Protein AF-A0A8J2RS42-F1 (afdb_monomer)

Mean predicted aligned error: 9.48 Å

Foldseek 3Di:
DVVVVLLVVLLVLVSLVVVVVVLCVVLVVVLCCLVPPLVPVVVDPDPVVLVVLVVVVVVLVVSLVVSLVSLVVSLVSLVVVLVVLVVVCVVPVPPPVSVVVSVSSVVSNVVSVVVNVVSVVSSVVSVVSSCVSCVVVPDDPPPDD

pLDDT: mean 79.49, std 18.13, range [34.62, 97.25]

Secondary structure (DSSP, 8-state):
-HHHHHHHHHH-HHHHHHHHHHHHHHHHHHHHHHHHHHHHHTTS--HHHHHHHHHHHHHHHHHHHHHHHHHHHHHHHHHHHHHHHHHHHHH-TT-HHHHHHHHHHHHHHHHHHHHHHHHHHHHHHHHHHHHHHHTTT--PPPS--

InterPro domains:
  IPR019171 Intermembrane space protein MIX23 [PF09774] (10-136)
  IPR019171 Intermembrane space protein MIX23 [PTHR31905] (1-141)

Organism: NCBI:txid27404

Solvent-accessible surface area (backbone atoms only — not comparable to full-atom values): 8172 Å² total; per-residue (Å²): 118,72,72,64,57,64,58,53,41,55,78,35,56,67,63,42,52,53,50,50,52,59,61,46,50,56,54,52,52,50,52,49,44,53,74,69,47,39,81,71,58,65,76,56,96,46,81,67,56,56,53,53,51,52,53,51,49,53,51,50,53,52,52,52,51,53,50,51,50,52,42,50,53,34,38,52,53,37,51,53,49,42,51,52,47,50,58,50,34,76,76,43,76,81,41,63,67,60,54,53,49,41,53,49,42,53,49,52,37,53,50,40,57,50,51,48,54,50,51,52,54,51,49,53,55,51,51,49,55,49,48,67,70,41,50,89,71,59,68,70,77,73,95,75,132

Nearest PDB structures (foldseek):
  8vp9-assembly1_A  TM=5.643E-01  e=3.815E+00  Acetivibrio thermocellus ATCC 27405
  7pru-assembly1_B  TM=5.320E-01  e=8.197E+00  Thermochaetoides thermophila DSM 1495

Sequence (145 aa):
MAEAEDKSICYDILQFQETLKRMRMLDDKIIYTFNTSMPALMYTPSKSSSTNQLLANIYMLSNYSSREQKIKQCIDVLASEVRSLKLEKDSRPDNIQLLKHLRREQTSLRLLQTELGVEEVIKERTMKVFHEHCRNYYKLPDASS

Radius of gyration: 21.41 Å; Cα contacts (8 Å, |Δi|>4): 60; chains: 1; bounding box: 64×31×61 Å

Structure (mmCIF, N/CA/C/O backbone):
data_AF-A0A8J2RS42-F1
#
_entry.id   AF-A0A8J2RS42-F1
#
loop_
_atom_site.group_PDB
_atom_site.id
_atom_site.type_symbol
_atom_site.label_atom_id
_atom_site.label_alt_id
_atom_site.label_comp_id
_atom_site.label_asym_id
_atom_site.label_entity_id
_atom_site.label_seq_id
_atom_site.pdbx_PDB_ins_code
_atom_site.Cartn_x
_atom_site.Cartn_y
_atom_site.Cartn_z
_atom_site.occupancy
_atom_site.B_iso_or_equiv
_atom_site.auth_seq_id
_atom_site.auth_comp_id
_atom_site.auth_asym_id
_atom_site.auth_atom_id
_atom_site.pdbx_PDB_model_num
ATOM 1 N N . MET A 1 1 ? -2.482 23.266 3.585 1.00 40.16 1 MET A N 1
ATOM 2 C CA . MET A 1 1 ? -3.737 22.711 3.020 1.00 40.16 1 MET A CA 1
ATOM 3 C C . MET A 1 1 ? -3.520 21.351 2.351 1.00 40.16 1 MET A C 1
ATOM 5 O O . MET A 1 1 ? -4.363 20.495 2.550 1.00 40.16 1 MET A O 1
ATOM 9 N N . ALA A 1 2 ? -2.385 21.098 1.681 1.00 46.22 2 ALA A N 1
ATOM 10 C CA . ALA A 1 2 ? -2.088 19.801 1.046 1.00 46.22 2 ALA A CA 1
ATOM 11 C C . ALA A 1 2 ? -1.953 18.590 2.007 1.00 46.22 2 ALA A C 1
ATOM 13 O O . ALA A 1 2 ? -2.300 17.476 1.636 1.00 46.22 2 ALA A O 1
ATOM 14 N N . GLU A 1 3 ? -1.499 18.777 3.254 1.00 41.31 3 GLU A N 1
ATOM 15 C CA . GLU A 1 3 ? -1.313 17.658 4.206 1.00 41.31 3 GLU A CA 1
ATOM 16 C C . GLU A 1 3 ? -2.623 17.056 4.749 1.00 41.31 3 GLU A C 1
ATOM 18 O O . GLU A 1 3 ? -2.641 15.901 5.171 1.00 41.31 3 GLU A O 1
ATOM 23 N N . ALA A 1 4 ? -3.726 17.815 4.748 1.00 49.25 4 ALA A N 1
ATOM 24 C CA . ALA A 1 4 ? -5.023 17.321 5.223 1.00 49.25 4 ALA A CA 1
ATOM 25 C C . ALA A 1 4 ? -5.739 16.468 4.160 1.00 49.25 4 ALA A C 1
ATOM 27 O O . ALA A 1 4 ? -6.376 15.472 4.501 1.00 49.25 4 ALA A O 1
ATOM 28 N N . GLU A 1 5 ? -5.578 16.809 2.876 1.00 50.78 5 GLU A N 1
ATOM 29 C CA . GLU A 1 5 ? -6.041 15.984 1.751 1.00 50.78 5 GLU A CA 1
ATOM 30 C C . GLU A 1 5 ? -5.291 14.644 1.677 1.00 50.78 5 GLU A C 1
ATOM 32 O O . GLU A 1 5 ? -5.905 13.609 1.423 1.00 50.78 5 GLU A O 1
ATOM 37 N N . ASP A 1 6 ? -3.988 14.636 1.978 1.00 56.78 6 ASP A N 1
ATOM 38 C CA . ASP A 1 6 ? -3.141 13.437 1.882 1.00 56.78 6 ASP A CA 1
ATOM 39 C C . ASP A 1 6 ? -3.467 12.367 2.938 1.00 56.78 6 ASP A C 1
ATOM 41 O O . ASP A 1 6 ? -3.288 11.181 2.690 1.00 56.78 6 ASP A O 1
ATOM 45 N N . LYS A 1 7 ? -4.004 12.743 4.108 1.00 61.62 7 LYS A N 1
ATOM 46 C CA . LYS A 1 7 ? -4.526 11.758 5.077 1.00 61.62 7 LYS A CA 1
ATOM 47 C C . LYS A 1 7 ? -5.910 11.239 4.702 1.00 61.62 7 LYS A C 1
ATOM 49 O O . LYS A 1 7 ? -6.222 10.091 5.006 1.00 61.62 7 LYS A O 1
ATOM 54 N N . SER A 1 8 ? -6.732 12.069 4.056 1.00 75.44 8 SER A N 1
ATOM 55 C CA . SER A 1 8 ? -8.103 11.715 3.667 1.00 75.44 8 SER A CA 1
ATOM 56 C C . SER A 1 8 ? -8.129 10.510 2.723 1.00 75.44 8 SER A C 1
ATOM 58 O O . SER A 1 8 ? -8.966 9.623 2.882 1.00 75.44 8 SER A O 1
ATOM 60 N N . ILE A 1 9 ? -7.167 10.424 1.796 1.00 86.44 9 ILE A N 1
ATOM 61 C CA . ILE A 1 9 ? -7.103 9.323 0.825 1.00 86.44 9 ILE A CA 1
ATOM 62 C C . ILE A 1 9 ? -6.835 7.959 1.478 1.00 86.44 9 ILE A C 1
ATOM 64 O O . ILE A 1 9 ? -7.291 6.943 0.968 1.00 86.44 9 ILE A O 1
ATOM 68 N N . CYS A 1 10 ? -6.157 7.908 2.630 1.00 90.19 10 CYS A N 1
ATOM 69 C CA . CYS A 1 10 ? -5.885 6.644 3.320 1.00 90.19 10 CYS A CA 1
ATOM 70 C C . CYS A 1 10 ? -7.158 5.989 3.886 1.00 90.19 10 CYS A C 1
ATOM 72 O O . CYS A 1 10 ? -7.196 4.770 4.051 1.00 90.19 10 CYS A O 1
ATOM 74 N N . TYR A 1 11 ? -8.200 6.781 4.164 1.00 89.25 11 TYR A N 1
ATOM 75 C CA . TYR A 1 11 ? -9.501 6.290 4.637 1.00 89.25 11 TYR A CA 1
ATOM 76 C C . TYR A 1 11 ? -10.452 5.916 3.487 1.00 89.25 11 TYR A C 1
ATOM 78 O O . TYR A 1 11 ? -11.424 5.179 3.697 1.00 89.25 11 TYR A O 1
ATOM 86 N N . ASP A 1 12 ? -10.161 6.384 2.269 1.00 91.62 12 ASP A N 1
ATOM 87 C CA . ASP A 1 12 ? -10.828 5.972 1.036 1.00 91.62 12 ASP A CA 1
ATOM 88 C C . ASP A 1 12 ? -9.952 4.980 0.258 1.00 91.62 12 ASP A C 1
ATOM 90 O O . ASP A 1 12 ? -9.248 5.308 -0.700 1.00 91.62 12 ASP A O 1
ATOM 94 N N . ILE A 1 13 ? -10.013 3.717 0.686 1.00 89.31 13 ILE A N 1
ATOM 95 C CA . ILE A 1 13 ? -9.229 2.639 0.078 1.00 89.31 13 ILE A CA 1
ATOM 96 C C . ILE A 1 13 ? -9.516 2.468 -1.421 1.00 89.31 13 ILE A C 1
ATOM 98 O O . ILE A 1 13 ? -8.611 2.113 -2.174 1.00 89.31 13 ILE A O 1
ATOM 102 N N . LEU A 1 14 ? -10.744 2.747 -1.871 1.00 90.19 14 LEU A N 1
ATOM 103 C CA . LEU A 1 14 ? -11.120 2.610 -3.279 1.00 90.19 14 LEU A CA 1
ATOM 104 C C . LEU A 1 14 ? -10.424 3.682 -4.117 1.00 90.19 14 LEU A C 1
ATOM 106 O O . LEU A 1 14 ? -9.789 3.362 -5.125 1.00 90.19 14 LEU A O 1
ATOM 110 N N . GLN A 1 15 ? -10.475 4.936 -3.663 1.00 91.19 15 GLN A N 1
ATOM 111 C CA . GLN A 1 15 ? -9.773 6.039 -4.313 1.00 91.19 15 GLN A CA 1
ATOM 112 C C . GLN A 1 15 ? -8.252 5.824 -4.302 1.00 91.19 15 GLN A C 1
ATOM 114 O O . GLN A 1 15 ? -7.572 6.087 -5.303 1.00 91.19 15 GLN A O 1
ATOM 119 N N . PHE A 1 16 ? -7.706 5.313 -3.196 1.00 91.56 16 PHE A N 1
ATOM 120 C CA . PHE A 1 16 ? -6.286 4.994 -3.085 1.00 91.56 16 PHE A CA 1
ATOM 121 C C . PHE A 1 16 ? -5.861 3.921 -4.102 1.00 91.56 16 PHE A C 1
ATOM 123 O O . PHE A 1 16 ? -4.905 4.125 -4.855 1.00 91.56 16 PHE A O 1
ATOM 130 N N . GLN A 1 17 ? -6.605 2.815 -4.202 1.00 91.94 17 GLN A N 1
ATOM 131 C CA . GLN A 1 17 ? -6.330 1.743 -5.166 1.00 91.94 17 GLN A CA 1
ATOM 132 C C . GLN A 1 17 ? -6.451 2.210 -6.620 1.00 91.94 17 GLN A C 1
ATOM 134 O O . GLN A 1 17 ? -5.621 1.854 -7.459 1.00 91.94 17 GLN A O 1
ATOM 139 N N . GLU A 1 18 ? -7.442 3.044 -6.940 1.00 91.75 18 GLU A N 1
ATOM 140 C CA . GLU A 1 18 ? -7.577 3.618 -8.281 1.00 91.75 18 GLU A CA 1
ATOM 141 C C . GLU A 1 18 ? -6.398 4.539 -8.629 1.00 91.75 18 GLU A C 1
ATOM 143 O O . GLU A 1 18 ? -5.917 4.557 -9.767 1.00 91.75 18 GLU A O 1
ATOM 148 N N . THR A 1 19 ? -5.899 5.289 -7.646 1.00 90.62 19 THR A N 1
ATOM 149 C CA . THR A 1 19 ? -4.716 6.141 -7.807 1.00 90.62 19 THR A CA 1
ATOM 150 C C . THR A 1 19 ? -3.469 5.297 -8.063 1.00 90.62 19 THR A C 1
ATOM 152 O O . THR A 1 19 ? -2.768 5.542 -9.046 1.00 90.62 19 THR A O 1
ATOM 155 N N . LEU A 1 20 ? -3.240 4.240 -7.273 1.00 91.75 20 LEU A N 1
ATOM 156 C CA . LEU A 1 20 ? -2.142 3.296 -7.507 1.00 91.75 20 LEU A CA 1
ATOM 157 C C . LEU A 1 20 ? -2.224 2.659 -8.895 1.00 91.75 20 LEU A C 1
ATOM 159 O O . LEU A 1 20 ? -1.226 2.617 -9.614 1.00 91.75 20 LEU A O 1
ATOM 163 N N . LYS A 1 21 ? -3.415 2.215 -9.311 1.00 91.12 21 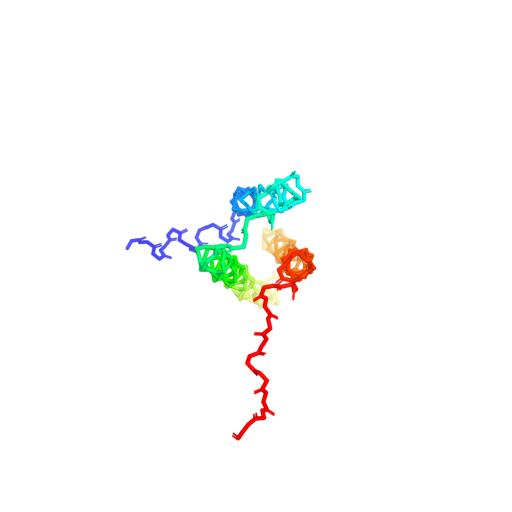LYS A N 1
ATOM 164 C CA . LYS A 1 21 ? -3.638 1.643 -10.643 1.00 91.12 21 LYS A CA 1
ATOM 165 C C . LYS A 1 21 ? -3.259 2.629 -11.748 1.00 91.12 21 LYS A C 1
ATOM 167 O O . LYS A 1 21 ? -2.565 2.250 -12.688 1.00 91.12 21 LYS A O 1
ATOM 172 N N . ARG A 1 22 ? -3.666 3.897 -11.627 1.00 89.62 22 ARG A N 1
ATOM 173 C CA . ARG A 1 22 ? -3.310 4.947 -12.594 1.00 89.62 22 ARG A CA 1
ATOM 174 C C . ARG A 1 22 ? -1.809 5.196 -12.662 1.00 89.62 22 ARG A C 1
ATOM 176 O O . ARG A 1 22 ? -1.275 5.311 -13.760 1.00 89.62 22 ARG A O 1
ATOM 183 N N . MET A 1 23 ? -1.130 5.231 -11.519 1.00 86.44 23 MET A N 1
ATOM 184 C CA . MET A 1 23 ? 0.324 5.397 -11.488 1.00 86.44 23 MET A CA 1
ATOM 185 C C . MET A 1 23 ? 1.052 4.196 -12.114 1.00 86.44 23 MET A C 1
ATOM 187 O O . MET A 1 23 ? 2.027 4.392 -12.834 1.00 86.44 23 MET A O 1
ATOM 191 N N . ARG A 1 24 ? 0.559 2.970 -11.893 1.00 89.12 24 ARG A N 1
ATOM 192 C CA . ARG A 1 24 ? 1.138 1.722 -12.427 1.00 89.12 24 ARG A CA 1
ATOM 193 C C . ARG A 1 24 ? 0.944 1.554 -13.941 1.00 89.12 24 ARG A C 1
ATOM 195 O O . ARG A 1 24 ? 1.783 0.935 -14.582 1.00 89.12 24 ARG A O 1
ATOM 202 N N . MET A 1 25 ? -0.074 2.177 -14.550 1.00 85.50 25 MET A N 1
ATOM 203 C CA . MET A 1 25 ? -0.240 2.165 -16.018 1.00 85.50 25 MET A CA 1
ATOM 204 C C . MET A 1 25 ? 0.977 2.732 -16.765 1.00 85.50 25 MET A C 1
ATOM 206 O O . MET A 1 25 ? 1.256 2.331 -17.897 1.00 85.50 25 MET A O 1
ATOM 210 N N . LEU A 1 26 ? 1.702 3.677 -16.155 1.00 76.38 26 LEU A N 1
ATOM 211 C CA . LEU A 1 26 ? 2.944 4.187 -16.733 1.00 76.38 26 LEU A CA 1
ATOM 212 C C . LEU A 1 26 ? 4.028 3.109 -16.747 1.00 76.38 26 LEU A C 1
ATOM 214 O O . LEU A 1 26 ? 4.708 2.969 -17.760 1.00 76.38 26 LEU A O 1
ATOM 218 N N . ASP A 1 27 ? 4.144 2.315 -15.683 1.00 77.81 27 ASP A N 1
ATOM 219 C CA . ASP A 1 27 ? 5.099 1.208 -15.617 1.00 77.81 27 ASP A CA 1
ATOM 220 C C . ASP A 1 27 ? 4.772 0.143 -16.670 1.00 77.81 27 ASP A C 1
ATOM 222 O O . ASP A 1 27 ? 5.661 -0.252 -17.423 1.00 77.81 27 ASP A O 1
ATOM 226 N N . ASP A 1 28 ? 3.496 -0.231 -16.823 1.00 81.44 28 ASP A N 1
ATOM 227 C CA . ASP A 1 28 ? 3.046 -1.174 -17.858 1.00 81.44 28 ASP A CA 1
ATOM 228 C C . ASP A 1 28 ? 3.401 -0.688 -19.268 1.00 81.44 28 ASP A C 1
ATOM 230 O O . ASP A 1 28 ? 3.893 -1.455 -20.099 1.00 81.44 28 ASP A O 1
ATOM 234 N N . LYS A 1 29 ? 3.200 0.608 -19.545 1.00 80.88 29 LYS A N 1
ATOM 235 C CA . LYS A 1 29 ? 3.567 1.211 -20.832 1.00 80.88 29 LYS A CA 1
ATOM 236 C C . LYS A 1 29 ? 5.073 1.172 -21.055 1.00 80.88 29 LYS A C 1
ATOM 238 O O . LYS A 1 29 ? 5.517 0.928 -22.181 1.00 80.88 29 LYS A O 1
ATOM 243 N N . ILE A 1 30 ? 5.861 1.415 -20.010 1.00 74.00 30 ILE A N 1
ATOM 244 C CA . ILE A 1 30 ? 7.311 1.344 -20.114 1.00 74.00 30 ILE A CA 1
ATOM 245 C C . ILE A 1 30 ? 7.741 -0.107 -20.379 1.00 74.00 30 ILE A C 1
ATOM 247 O O . ILE A 1 30 ? 8.451 -0.336 -21.354 1.00 74.00 30 ILE A O 1
ATOM 251 N N . ILE A 1 31 ? 7.251 -1.090 -19.616 1.00 76.50 31 ILE A N 1
ATOM 252 C CA . ILE A 1 31 ? 7.519 -2.523 -19.838 1.00 76.50 31 ILE A CA 1
ATOM 253 C C . ILE A 1 31 ? 7.129 -2.941 -21.258 1.00 76.50 31 ILE A C 1
ATOM 255 O O . ILE A 1 31 ? 7.919 -3.581 -21.950 1.00 76.50 31 ILE A O 1
ATOM 259 N N . TYR A 1 32 ? 5.938 -2.554 -21.719 1.00 80.44 32 TYR A N 1
ATOM 260 C CA . TYR A 1 32 ? 5.481 -2.826 -23.080 1.00 80.44 32 TYR A CA 1
ATOM 261 C C . TYR A 1 32 ? 6.447 -2.243 -24.114 1.00 80.44 32 TYR A C 1
ATOM 263 O O . TYR A 1 32 ? 6.820 -2.931 -25.060 1.00 80.44 32 TYR A O 1
ATOM 271 N N . THR A 1 33 ? 6.903 -1.004 -23.916 1.00 72.88 33 THR A N 1
ATOM 272 C CA . THR A 1 33 ? 7.870 -0.350 -24.811 1.00 72.88 33 THR A CA 1
ATOM 273 C C . THR A 1 33 ? 9.218 -1.073 -24.804 1.00 72.88 33 THR A C 1
ATOM 275 O O . THR A 1 33 ? 9.806 -1.268 -25.864 1.00 72.88 33 THR A O 1
ATOM 278 N N . PHE A 1 34 ? 9.698 -1.524 -23.641 1.00 70.94 34 PHE A N 1
ATOM 279 C CA . PHE A 1 34 ? 10.906 -2.347 -23.564 1.00 70.94 34 PHE A CA 1
ATOM 280 C C . PHE A 1 34 ? 10.721 -3.666 -24.325 1.00 70.94 34 PHE A C 1
ATOM 282 O O . PHE A 1 34 ? 11.530 -3.971 -25.189 1.00 70.94 34 PHE A O 1
ATOM 289 N N . ASN A 1 35 ? 9.626 -4.392 -24.108 1.00 71.25 35 ASN A N 1
ATOM 290 C CA . ASN A 1 35 ? 9.410 -5.697 -24.739 1.00 71.25 35 ASN A CA 1
ATOM 291 C C . ASN A 1 35 ? 9.118 -5.621 -26.251 1.00 71.25 35 ASN A C 1
ATOM 293 O O . ASN A 1 35 ? 9.481 -6.535 -26.987 1.00 71.25 35 ASN A O 1
ATOM 297 N N . THR A 1 36 ? 8.442 -4.569 -26.726 1.00 72.06 36 THR A N 1
ATOM 298 C CA . THR A 1 36 ? 8.001 -4.460 -28.132 1.00 72.06 36 THR A CA 1
ATOM 299 C C . THR A 1 36 ? 8.915 -3.606 -29.006 1.00 72.06 36 THR A C 1
ATOM 301 O O . THR A 1 36 ? 9.102 -3.921 -30.179 1.00 72.06 36 THR A O 1
ATOM 304 N N . SER A 1 37 ? 9.509 -2.546 -28.455 1.00 59.19 37 SER A N 1
ATOM 305 C CA . SER A 1 37 ? 10.224 -1.523 -29.231 1.00 59.19 37 SER A CA 1
ATOM 306 C C . SER A 1 37 ? 11.748 -1.635 -29.134 1.00 59.19 37 SER A C 1
ATOM 308 O O . SER A 1 37 ? 12.449 -1.155 -30.029 1.00 59.19 37 SER A O 1
ATOM 310 N N . MET A 1 38 ? 12.296 -2.255 -28.079 1.00 53.19 38 MET A N 1
ATOM 311 C CA . MET A 1 38 ? 13.756 -2.370 -27.929 1.00 53.19 38 MET A CA 1
ATOM 312 C C . MET A 1 38 ? 14.462 -3.232 -28.977 1.00 53.19 38 MET A C 1
ATOM 314 O O . MET A 1 38 ? 15.590 -2.865 -29.307 1.00 53.19 38 MET A O 1
ATOM 318 N N . PRO A 1 39 ? 13.875 -4.296 -29.567 1.00 49.44 39 PRO A N 1
ATOM 319 C CA . PRO A 1 39 ? 14.568 -5.020 -30.631 1.00 49.44 39 PRO A CA 1
ATOM 320 C C . PRO A 1 39 ? 14.942 -4.117 -31.821 1.00 49.44 39 PRO A C 1
ATOM 322 O O . PRO A 1 39 ? 15.987 -4.314 -32.435 1.00 49.44 39 PRO A O 1
ATOM 325 N N . ALA A 1 40 ? 14.130 -3.093 -32.120 1.00 46.72 40 ALA A N 1
ATOM 326 C CA . ALA A 1 40 ? 14.333 -2.199 -33.262 1.00 46.72 40 ALA A CA 1
ATOM 327 C C . ALA A 1 40 ? 15.268 -1.007 -32.967 1.00 46.72 40 ALA A C 1
ATOM 329 O O . ALA A 1 40 ? 16.002 -0.574 -33.852 1.00 46.72 40 ALA A O 1
ATOM 330 N N . LEU A 1 41 ? 15.270 -0.478 -31.737 1.00 43.47 41 LEU A N 1
ATOM 331 C CA . LEU A 1 41 ? 16.072 0.700 -31.357 1.00 43.47 41 LEU A CA 1
ATOM 332 C C . LEU A 1 41 ? 17.470 0.348 -30.818 1.00 43.47 41 LEU A C 1
ATOM 334 O O . LEU A 1 41 ? 18.378 1.175 -30.884 1.00 43.47 41 LEU A O 1
ATOM 338 N N . MET A 1 42 ? 17.682 -0.880 -30.332 1.00 44.56 42 MET A N 1
ATOM 339 C CA . MET A 1 42 ? 19.003 -1.346 -29.880 1.00 44.56 42 MET A CA 1
ATOM 340 C C . MET A 1 42 ? 20.002 -1.594 -31.019 1.00 44.56 42 MET A C 1
ATOM 342 O O . MET A 1 42 ? 21.203 -1.690 -30.773 1.00 44.56 42 MET A O 1
ATOM 346 N N . TYR A 1 43 ? 19.548 -1.632 -32.275 1.00 50.56 43 TYR A N 1
ATOM 347 C CA . TYR A 1 43 ? 20.436 -1.789 -33.432 1.00 50.56 43 TYR A CA 1
ATOM 348 C C . TYR A 1 43 ? 21.293 -0.547 -33.741 1.00 50.56 43 TYR A C 1
ATOM 350 O O . TYR A 1 43 ? 22.197 -0.627 -34.571 1.00 50.56 43 TYR A O 1
ATOM 358 N N . THR A 1 44 ? 21.068 0.586 -33.061 1.00 47.12 44 THR A N 1
ATOM 359 C CA . THR A 1 44 ? 21.927 1.774 -33.177 1.00 47.12 44 THR A CA 1
ATOM 360 C C . THR A 1 44 ? 22.766 1.973 -31.908 1.00 47.12 44 THR A C 1
ATOM 362 O O . THR A 1 44 ? 22.236 2.406 -30.881 1.00 47.12 44 THR A O 1
ATOM 365 N N . PRO A 1 45 ? 24.082 1.694 -31.938 1.00 47.22 45 PRO A N 1
ATOM 366 C CA . PRO A 1 45 ? 24.967 1.898 -30.799 1.00 47.22 45 PRO A CA 1
ATOM 367 C C . PRO A 1 45 ? 25.345 3.385 -30.709 1.00 47.22 45 PRO A C 1
ATOM 369 O O . PRO A 1 45 ? 26.413 3.799 -31.151 1.00 47.22 45 PRO A O 1
ATOM 372 N N . SER A 1 46 ? 24.458 4.222 -30.167 1.00 49.97 46 SER A N 1
ATOM 373 C CA . SER A 1 46 ? 24.761 5.631 -29.875 1.00 49.97 46 SER A CA 1
ATOM 374 C C . SER A 1 46 ? 24.869 5.876 -28.366 1.00 49.97 46 SER A C 1
ATOM 376 O O . SER A 1 46 ? 24.115 5.314 -27.571 1.00 49.97 46 SER A O 1
ATOM 378 N N . LYS A 1 47 ? 25.762 6.790 -27.954 1.00 49.38 47 LYS A N 1
ATOM 379 C CA . LYS A 1 47 ? 25.886 7.277 -26.560 1.00 49.38 47 LYS A CA 1
ATOM 380 C C . LYS A 1 47 ? 24.581 7.858 -25.986 1.00 49.38 47 LYS A C 1
ATOM 382 O O . LYS A 1 47 ? 24.433 7.928 -24.771 1.00 49.38 47 LYS A O 1
ATOM 387 N N . SER A 1 48 ? 23.634 8.262 -26.836 1.00 50.41 48 SER A N 1
ATOM 388 C CA . SER A 1 48 ? 22.310 8.739 -26.414 1.00 50.41 48 SER A CA 1
ATOM 389 C C . SER A 1 48 ? 21.385 7.616 -25.925 1.00 50.41 48 SER A C 1
ATOM 391 O O . SER A 1 48 ? 20.461 7.874 -25.156 1.00 50.41 48 SER A O 1
ATOM 393 N N . SER A 1 49 ? 21.639 6.362 -26.315 1.00 56.34 49 SER A N 1
ATOM 394 C CA . SER A 1 49 ? 20.836 5.219 -25.865 1.00 56.34 49 SER A CA 1
ATOM 395 C C . SER A 1 49 ? 21.108 4.866 -24.399 1.00 56.34 49 SER A C 1
ATOM 397 O O . SER A 1 49 ? 20.168 4.594 -23.656 1.00 56.34 49 SER A O 1
ATOM 399 N N . SER A 1 50 ? 22.359 4.964 -23.934 1.00 60.44 50 SER A N 1
ATOM 400 C CA . SER A 1 50 ? 22.715 4.697 -22.531 1.00 60.44 50 SER A CA 1
ATOM 401 C C . SER A 1 50 ? 22.194 5.770 -21.566 1.00 60.44 50 SER A C 1
ATOM 403 O O . SER A 1 50 ? 21.757 5.444 -20.465 1.00 60.44 50 SER A O 1
ATOM 405 N N . THR A 1 51 ? 22.171 7.047 -21.971 1.00 60.78 51 THR A N 1
ATOM 406 C CA . THR A 1 51 ? 21.619 8.137 -21.143 1.00 60.78 51 THR A CA 1
ATOM 407 C C . THR A 1 51 ? 20.104 8.027 -20.991 1.00 60.78 51 THR A C 1
ATOM 409 O O . THR A 1 51 ? 19.584 8.202 -19.893 1.00 60.78 51 THR A O 1
ATOM 412 N N . ASN A 1 52 ? 19.392 7.670 -22.064 1.00 65.19 52 ASN A N 1
ATOM 413 C CA . ASN A 1 52 ? 17.940 7.489 -22.023 1.00 65.19 52 ASN A CA 1
ATOM 414 C C . ASN A 1 52 ? 17.533 6.281 -21.164 1.00 65.19 52 ASN A C 1
ATOM 416 O O . ASN A 1 52 ? 16.556 6.356 -20.422 1.00 65.19 52 ASN A O 1
ATOM 420 N N . GLN A 1 53 ? 18.309 5.193 -21.205 1.00 66.88 53 GLN A N 1
ATOM 421 C CA . GLN A 1 53 ? 18.103 4.025 -20.342 1.00 66.88 53 GLN A CA 1
ATOM 422 C C . GLN A 1 53 ? 18.353 4.349 -18.861 1.00 66.88 53 GLN A C 1
ATOM 424 O O . GLN A 1 53 ? 17.565 3.944 -18.008 1.00 66.88 53 GLN A O 1
ATOM 429 N N . LEU A 1 54 ? 19.403 5.118 -18.545 1.00 67.69 54 LEU A N 1
ATOM 430 C CA . LEU A 1 54 ? 19.684 5.564 -17.176 1.00 67.69 54 LEU A CA 1
ATOM 431 C C . LEU A 1 54 ? 18.568 6.467 -16.628 1.00 67.69 54 LEU A C 1
ATOM 433 O O . LEU A 1 54 ? 18.115 6.269 -15.504 1.00 67.69 54 LEU A O 1
ATOM 437 N N . LEU A 1 55 ? 18.084 7.419 -17.431 1.00 69.88 55 LEU A N 1
ATOM 438 C CA . LEU A 1 55 ? 16.964 8.285 -17.051 1.00 69.88 55 LEU A CA 1
ATOM 439 C C . LEU A 1 55 ? 15.677 7.484 -16.815 1.00 69.88 55 LEU A C 1
ATOM 441 O O . LEU A 1 55 ? 14.975 7.740 -15.838 1.00 69.88 55 LEU A O 1
ATOM 445 N N . ALA A 1 56 ? 15.396 6.483 -17.656 1.00 71.75 56 ALA A N 1
ATOM 446 C CA . ALA A 1 56 ? 14.259 5.587 -17.463 1.00 71.75 56 ALA A CA 1
ATOM 447 C C . ALA A 1 56 ? 14.374 4.782 -16.156 1.00 71.75 56 ALA A C 1
ATOM 449 O O . ALA A 1 56 ? 13.387 4.654 -15.436 1.00 71.75 56 ALA A O 1
ATOM 450 N N . ASN A 1 57 ? 15.574 4.299 -15.814 1.00 74.94 57 ASN A N 1
ATOM 451 C CA . ASN A 1 57 ? 15.825 3.598 -14.553 1.00 74.94 57 ASN A CA 1
ATOM 452 C C . ASN A 1 57 ? 15.580 4.502 -13.335 1.00 74.94 57 ASN A C 1
ATOM 454 O O . ASN A 1 57 ? 14.819 4.141 -12.440 1.00 74.94 57 ASN A O 1
ATOM 458 N N . ILE A 1 58 ? 16.173 5.701 -13.332 1.00 76.69 58 ILE A N 1
ATOM 459 C CA . ILE A 1 58 ? 16.009 6.678 -12.245 1.00 76.69 58 ILE A CA 1
ATOM 460 C C . ILE A 1 58 ? 14.529 7.029 -12.068 1.00 76.69 58 ILE A C 1
ATOM 462 O O . ILE A 1 58 ? 14.021 7.030 -10.945 1.00 76.69 58 ILE A O 1
ATOM 466 N N . TYR A 1 59 ? 13.826 7.278 -13.174 1.00 80.50 59 TYR A N 1
ATOM 467 C CA . TYR A 1 59 ? 12.399 7.572 -13.155 1.00 80.50 59 TYR A CA 1
ATOM 468 C C . TYR A 1 59 ? 11.590 6.417 -12.552 1.00 80.50 59 TYR A C 1
ATOM 470 O O . TYR A 1 59 ? 10.837 6.638 -11.604 1.00 80.50 59 TYR A O 1
ATOM 478 N N . MET A 1 60 ? 11.801 5.180 -13.014 1.00 80.62 60 MET A N 1
ATOM 479 C CA . MET A 1 60 ? 11.151 3.997 -12.441 1.00 80.62 60 MET A CA 1
ATOM 480 C C . MET A 1 60 ? 11.399 3.877 -10.935 1.00 80.62 60 MET A C 1
ATOM 482 O O . MET A 1 60 ? 10.446 3.792 -10.165 1.00 80.62 60 MET A O 1
ATOM 486 N N . LEU A 1 61 ? 12.663 3.909 -10.498 1.00 83.75 61 LEU A N 1
ATOM 487 C CA . LEU A 1 61 ? 13.020 3.772 -9.083 1.00 83.75 61 LEU A CA 1
ATOM 488 C C . LEU A 1 61 ? 12.386 4.867 -8.218 1.00 83.75 61 LEU A C 1
ATOM 490 O O . LEU A 1 61 ? 11.904 4.575 -7.122 1.00 83.75 61 LEU A O 1
ATOM 494 N N . SER A 1 62 ? 12.344 6.107 -8.714 1.00 86.31 62 SER A N 1
ATOM 495 C CA . SER A 1 62 ? 11.694 7.217 -8.013 1.00 86.31 62 SER A CA 1
ATOM 496 C C . SER A 1 62 ? 10.183 7.010 -7.863 1.00 86.31 62 SER A C 1
ATOM 498 O O . SER A 1 62 ? 9.647 7.231 -6.776 1.00 86.31 62 SER A O 1
ATOM 500 N N . ASN A 1 63 ? 9.504 6.508 -8.899 1.00 87.38 63 ASN A N 1
ATOM 501 C CA . ASN A 1 63 ? 8.071 6.220 -8.853 1.00 87.38 63 ASN A CA 1
ATOM 502 C C . ASN A 1 63 ? 7.744 5.071 -7.896 1.00 87.38 63 ASN A C 1
ATOM 504 O O . ASN A 1 63 ? 6.817 5.203 -7.096 1.00 87.38 63 ASN A O 1
ATOM 508 N N . TYR A 1 64 ? 8.523 3.982 -7.936 1.00 90.25 64 TYR A N 1
ATOM 509 C CA . TYR A 1 64 ? 8.404 2.879 -6.978 1.00 90.25 64 TYR A CA 1
ATOM 510 C C . TYR A 1 64 ? 8.553 3.382 -5.547 1.00 90.25 64 TYR A C 1
ATOM 512 O O . TYR A 1 64 ? 7.674 3.153 -4.721 1.00 90.25 64 TYR A O 1
ATOM 520 N N . SER A 1 65 ? 9.631 4.121 -5.272 1.00 90.62 65 SER A N 1
ATOM 521 C CA . SER A 1 65 ? 9.901 4.683 -3.945 1.00 90.62 65 SER A CA 1
ATOM 522 C C . SER A 1 65 ? 8.759 5.588 -3.470 1.00 90.62 65 SER A C 1
ATOM 524 O O . SER A 1 65 ? 8.284 5.461 -2.342 1.00 90.62 65 SER A O 1
ATOM 526 N N . SER A 1 66 ? 8.250 6.452 -4.354 1.00 91.56 66 SER A N 1
ATOM 527 C CA . SER A 1 66 ? 7.140 7.353 -4.043 1.00 91.56 66 SER A CA 1
ATOM 528 C C . SER A 1 66 ? 5.857 6.595 -3.679 1.00 91.56 66 SER A C 1
ATOM 530 O O . SER A 1 66 ? 5.237 6.894 -2.657 1.00 91.56 66 SER A O 1
ATOM 532 N N . ARG A 1 67 ? 5.469 5.582 -4.465 1.00 93.69 67 ARG A N 1
ATOM 533 C CA . ARG A 1 67 ? 4.275 4.769 -4.179 1.00 93.69 67 ARG A CA 1
ATOM 534 C C . ARG A 1 67 ? 4.442 3.928 -2.927 1.00 93.69 67 ARG A C 1
ATOM 536 O O . ARG A 1 67 ? 3.543 3.908 -2.093 1.00 93.69 67 ARG A O 1
ATOM 543 N N . GLU A 1 68 ? 5.592 3.281 -2.770 1.00 95.00 68 GLU A N 1
ATOM 544 C CA . GLU A 1 68 ? 5.924 2.491 -1.586 1.00 95.00 68 GLU A CA 1
ATOM 545 C C . GLU A 1 68 ? 5.813 3.346 -0.318 1.00 95.00 68 GLU A C 1
ATOM 547 O O . GLU A 1 68 ? 5.174 2.941 0.655 1.00 95.00 68 GLU A O 1
ATOM 552 N N . GLN A 1 69 ? 6.366 4.562 -0.346 1.00 94.50 69 GLN A N 1
ATOM 553 C CA . GLN A 1 69 ? 6.257 5.511 0.756 1.00 94.50 69 GLN A CA 1
ATOM 554 C C . GLN A 1 69 ? 4.795 5.863 1.053 1.00 94.50 69 GLN A C 1
ATOM 556 O O . GLN A 1 69 ? 4.399 5.847 2.216 1.00 94.50 69 GLN A O 1
ATOM 561 N N . LYS A 1 70 ? 3.980 6.140 0.029 1.00 94.25 70 LYS A N 1
ATOM 562 C CA . LYS A 1 70 ? 2.558 6.472 0.207 1.00 94.25 70 LYS A CA 1
ATOM 563 C C . LYS A 1 70 ? 1.751 5.308 0.784 1.00 94.25 70 LYS A C 1
ATOM 565 O O . LYS A 1 70 ? 0.947 5.514 1.690 1.00 94.25 70 LYS A O 1
ATOM 570 N N . ILE A 1 71 ? 2.007 4.081 0.329 1.00 95.31 71 ILE A N 1
ATOM 571 C CA . ILE A 1 71 ? 1.381 2.874 0.884 1.00 95.31 71 ILE A CA 1
ATOM 572 C C . ILE A 1 71 ? 1.762 2.714 2.360 1.00 95.31 71 ILE A C 1
ATOM 574 O O . ILE A 1 71 ? 0.877 2.546 3.199 1.00 95.31 71 ILE A O 1
ATOM 578 N N . LYS A 1 72 ? 3.053 2.831 2.700 1.00 96.31 72 LYS A N 1
ATOM 579 C CA . LYS A 1 72 ? 3.532 2.744 4.091 1.00 96.31 72 LYS A CA 1
ATOM 580 C C . LYS A 1 72 ? 2.920 3.825 4.981 1.00 96.31 72 LYS A C 1
ATOM 582 O O . LYS A 1 72 ? 2.446 3.511 6.066 1.00 96.31 72 LYS A O 1
ATOM 587 N N . GLN A 1 73 ? 2.840 5.064 4.496 1.00 94.88 73 GLN A N 1
ATOM 588 C CA . GLN A 1 73 ? 2.190 6.162 5.215 1.00 94.88 73 GLN A CA 1
ATOM 589 C C . GLN A 1 73 ? 0.725 5.845 5.538 1.00 94.88 73 GLN A C 1
ATOM 591 O O . GLN A 1 73 ? 0.302 6.012 6.682 1.00 94.88 73 GLN A O 1
ATOM 596 N N . CYS A 1 74 ? -0.046 5.332 4.576 1.00 95.06 74 CYS A N 1
ATOM 597 C CA . CYS A 1 74 ? -1.430 4.943 4.842 1.00 95.06 74 CYS A CA 1
ATOM 598 C C . CYS A 1 74 ? -1.546 3.729 5.778 1.00 95.06 74 CYS A C 1
ATOM 600 O O . CYS A 1 74 ? -2.455 3.694 6.610 1.00 95.06 74 CYS A O 1
ATOM 602 N N . ILE A 1 75 ? -0.621 2.764 5.698 1.00 96.69 75 ILE A N 1
ATOM 603 C CA . ILE A 1 75 ? -0.535 1.655 6.661 1.00 96.69 75 ILE A CA 1
ATOM 604 C C . ILE A 1 75 ? -0.331 2.201 8.075 1.00 96.69 75 ILE A C 1
ATOM 606 O O . ILE A 1 75 ? -1.042 1.777 8.982 1.00 96.69 75 ILE A O 1
ATOM 610 N N . ASP A 1 76 ? 0.583 3.151 8.270 1.00 96.50 76 ASP A N 1
ATOM 611 C CA . ASP A 1 76 ? 0.865 3.730 9.586 1.00 96.50 76 ASP A CA 1
ATOM 612 C C . ASP A 1 76 ? -0.340 4.495 10.147 1.00 96.50 76 ASP A C 1
ATOM 614 O O . ASP A 1 76 ? -0.690 4.323 11.320 1.00 96.50 76 ASP A O 1
ATOM 618 N N . VAL A 1 77 ? -1.017 5.283 9.303 1.00 94.88 77 VAL A N 1
ATOM 619 C CA . VAL A 1 77 ? -2.246 6.009 9.665 1.00 94.88 77 VAL A CA 1
ATOM 620 C C . VAL A 1 77 ? -3.332 5.036 10.128 1.00 94.88 77 VAL A C 1
ATOM 622 O O . VAL A 1 77 ? -3.814 5.152 11.257 1.00 94.88 77 VAL A O 1
ATOM 625 N N . LEU A 1 78 ? -3.674 4.031 9.314 1.00 95.31 78 LEU A N 1
ATOM 626 C CA . LEU A 1 78 ? -4.724 3.072 9.667 1.00 95.31 78 LEU A CA 1
ATOM 627 C C . LEU A 1 78 ? -4.315 2.141 10.813 1.00 95.31 78 LEU A C 1
ATOM 629 O O . LEU A 1 78 ? -5.158 1.741 11.613 1.00 95.31 78 LEU A O 1
ATOM 633 N N . ALA A 1 79 ? -3.032 1.796 10.945 1.00 97.06 79 ALA A N 1
ATOM 634 C CA . ALA A 1 79 ? -2.545 1.008 12.072 1.00 97.06 79 ALA A CA 1
ATOM 635 C C . ALA A 1 79 ? -2.681 1.776 13.391 1.00 97.06 79 ALA A C 1
ATOM 637 O O . ALA A 1 79 ? -3.058 1.181 14.404 1.00 97.06 79 ALA A O 1
ATOM 638 N N . SER A 1 80 ? -2.401 3.082 13.388 1.00 96.25 80 SER A N 1
ATOM 639 C CA . SER A 1 80 ? -2.637 3.951 14.543 1.00 96.25 80 SER A CA 1
ATOM 640 C C . SER A 1 80 ? -4.123 4.015 14.898 1.00 96.25 80 SER A C 1
ATOM 642 O O . SER A 1 80 ? -4.478 3.836 16.063 1.00 96.25 80 SER A O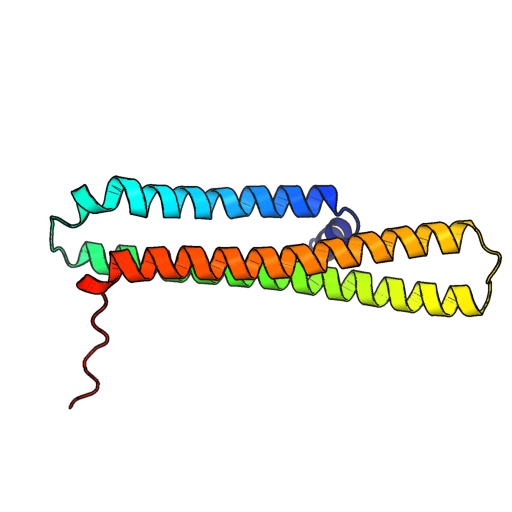 1
ATOM 644 N N . GLU A 1 81 ? -4.991 4.176 13.898 1.00 95.12 81 GLU A N 1
ATOM 645 C CA . GLU A 1 81 ? -6.443 4.219 14.093 1.00 95.12 81 GLU A CA 1
ATOM 646 C C . GLU A 1 81 ? -6.978 2.898 14.665 1.00 95.12 81 GLU A C 1
ATOM 648 O O . GLU A 1 81 ? -7.640 2.870 15.701 1.00 95.12 81 GLU A O 1
ATOM 653 N N . VAL A 1 82 ? -6.592 1.760 14.080 1.00 96.75 82 VAL A N 1
ATOM 654 C CA . VAL A 1 82 ? -6.967 0.428 14.580 1.00 96.75 82 VAL A CA 1
ATOM 655 C C . VAL A 1 82 ? -6.490 0.205 16.018 1.00 96.75 82 VAL A C 1
ATOM 657 O O . VAL A 1 82 ? -7.194 -0.444 16.793 1.00 96.75 82 VAL A O 1
ATOM 660 N N . ARG A 1 83 ? -5.305 0.706 16.399 1.00 97.12 83 ARG A N 1
ATOM 661 C CA . ARG A 1 83 ? -4.833 0.636 17.794 1.00 97.12 83 ARG A CA 1
ATOM 662 C C . ARG A 1 83 ? -5.732 1.456 18.720 1.00 97.12 83 ARG A C 1
ATOM 664 O O . ARG A 1 83 ? -6.143 0.925 19.747 1.00 97.12 83 ARG A O 1
ATOM 671 N N . SER A 1 84 ? -6.076 2.686 18.338 1.00 95.81 84 SER A N 1
ATOM 672 C CA . SER A 1 84 ? -6.986 3.554 19.100 1.00 95.81 84 SER A CA 1
ATOM 673 C C . SER A 1 84 ? -8.356 2.895 19.309 1.00 95.81 84 SER A C 1
ATOM 675 O O . SER A 1 84 ? -8.806 2.712 20.440 1.00 95.81 84 SER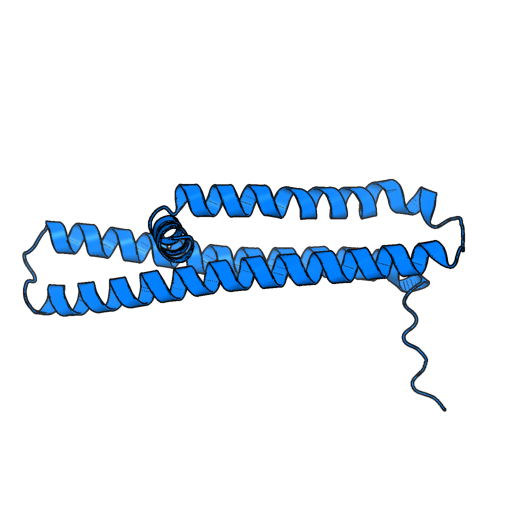 A O 1
ATOM 677 N N . LEU A 1 85 ? -8.963 2.398 18.228 1.00 95.62 85 LEU A N 1
ATOM 678 C CA . LEU A 1 85 ? -10.269 1.736 18.257 1.00 95.62 85 LEU A CA 1
ATOM 679 C C . LEU A 1 85 ? -10.268 0.440 19.086 1.00 95.62 85 LEU A C 1
ATOM 681 O O . LEU A 1 85 ? -11.279 0.092 19.696 1.00 95.62 85 LEU A O 1
ATOM 685 N N . LYS A 1 86 ? -9.141 -0.287 19.142 1.00 94.94 86 LYS A N 1
ATOM 686 C CA . LYS A 1 86 ? -8.993 -1.458 20.025 1.00 94.94 86 LYS A CA 1
ATOM 687 C C . LYS A 1 86 ? -9.021 -1.062 21.503 1.00 94.94 86 LYS A C 1
ATOM 689 O O . LYS A 1 86 ? -9.730 -1.716 22.261 1.00 94.94 86 LYS A O 1
ATOM 694 N N . LEU A 1 87 ? -8.315 0.004 21.886 1.00 95.06 87 LEU A N 1
ATOM 695 C CA . LEU A 1 87 ? -8.318 0.515 23.264 1.00 95.06 87 LEU A CA 1
ATOM 696 C C . LEU A 1 87 ? -9.713 1.008 23.673 1.00 95.06 87 LEU A C 1
ATOM 698 O O . LEU A 1 87 ? -10.191 0.727 24.773 1.00 95.06 87 LEU A O 1
ATOM 702 N N . GLU A 1 88 ? -10.409 1.693 22.764 1.00 93.19 88 GLU A N 1
ATOM 703 C CA . GLU A 1 88 ? -11.779 2.147 23.002 1.00 93.19 88 GLU A CA 1
ATOM 704 C C . GLU A 1 88 ? -12.750 0.967 23.162 1.00 93.19 88 GLU A C 1
ATOM 706 O O . GLU A 1 88 ? -13.619 0.993 24.039 1.00 93.19 88 GLU A O 1
ATOM 711 N N . LYS A 1 89 ? -12.576 -0.098 22.364 1.00 92.62 89 LYS A N 1
ATOM 712 C CA . LYS A 1 89 ? -13.382 -1.327 22.448 1.00 92.62 89 LYS A CA 1
ATOM 713 C C . LYS A 1 89 ? -13.235 -1.992 23.811 1.00 92.62 89 LYS A C 1
ATOM 715 O O . LYS A 1 89 ? -14.218 -2.501 24.335 1.00 92.62 89 LYS A O 1
ATOM 720 N N . ASP A 1 90 ? -12.034 -1.997 24.380 1.00 91.25 90 ASP A N 1
ATOM 721 C CA . ASP A 1 90 ? -11.790 -2.592 25.698 1.00 91.25 90 ASP A CA 1
ATOM 722 C C . ASP A 1 90 ? -12.519 -1.824 26.816 1.00 91.25 90 ASP A C 1
ATOM 724 O O . ASP A 1 90 ? -12.903 -2.416 27.820 1.00 91.25 90 ASP A O 1
ATOM 728 N N . SER A 1 91 ? -12.800 -0.533 26.602 1.00 91.31 91 SER A N 1
ATOM 729 C CA . SER A 1 91 ? -13.594 0.295 27.521 1.00 91.31 91 SER A CA 1
ATOM 730 C C . SER A 1 91 ? -15.109 0.198 27.280 1.00 91.31 91 SER A C 1
ATOM 732 O O . SER A 1 91 ? -15.896 0.433 28.195 1.00 91.31 91 SER A O 1
ATOM 734 N N . ARG A 1 92 ? -15.542 -0.094 26.044 1.00 88.81 92 ARG A N 1
ATOM 735 C CA . ARG A 1 92 ? -16.958 -0.130 25.623 1.00 88.81 92 ARG A CA 1
ATOM 736 C C . ARG A 1 92 ? -17.233 -1.318 24.683 1.00 88.81 92 ARG A C 1
ATOM 738 O O . ARG A 1 92 ? -17.441 -1.108 23.484 1.00 88.81 92 ARG A O 1
ATOM 745 N N . PRO A 1 93 ? -17.257 -2.560 25.201 1.00 83.69 93 PRO A N 1
ATOM 746 C CA . PRO A 1 93 ? -17.304 -3.768 24.372 1.00 83.69 93 PRO A CA 1
ATOM 747 C C . PRO A 1 93 ? -18.606 -3.930 23.573 1.00 83.69 93 PRO A C 1
ATOM 749 O O . PRO A 1 93 ? -18.568 -4.456 22.462 1.00 83.69 93 PRO A O 1
ATOM 752 N N . ASP A 1 94 ? -19.729 -3.416 24.080 1.00 91.62 94 ASP A N 1
ATOM 753 C CA . ASP A 1 94 ? -21.054 -3.579 23.459 1.00 91.62 94 ASP A CA 1
ATOM 754 C C . ASP A 1 94 ? -21.413 -2.470 22.454 1.00 91.62 94 ASP A C 1
ATOM 756 O O . ASP A 1 94 ? -22.515 -2.437 21.901 1.00 91.62 94 ASP A O 1
ATOM 760 N N . ASN A 1 95 ? -20.490 -1.541 22.179 1.00 93.44 95 ASN A N 1
ATOM 761 C CA . ASN A 1 95 ? -20.730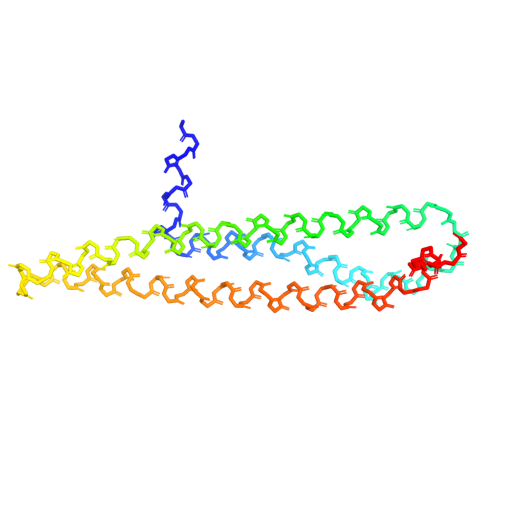 -0.491 21.196 1.00 93.44 95 ASN A CA 1
ATOM 762 C C . ASN A 1 95 ? -20.647 -1.056 19.765 1.00 93.44 95 ASN A C 1
ATOM 764 O O . ASN A 1 95 ? -19.581 -1.132 19.151 1.00 93.44 95 ASN A O 1
ATOM 768 N N . ILE A 1 96 ? -21.804 -1.415 19.204 1.00 93.06 96 ILE A N 1
ATOM 769 C CA . ILE A 1 96 ? -21.935 -1.990 17.856 1.00 93.06 96 ILE A CA 1
ATOM 770 C C . ILE A 1 96 ? -21.327 -1.080 16.775 1.00 93.06 96 ILE A C 1
ATOM 772 O O . ILE A 1 96 ? -20.710 -1.577 15.829 1.00 93.06 96 ILE A O 1
ATOM 776 N N . GLN A 1 97 ? -21.463 0.245 16.905 1.00 94.69 97 GLN A N 1
ATOM 777 C CA . GLN A 1 97 ? -20.904 1.190 15.931 1.00 94.69 97 GLN A CA 1
ATOM 778 C C . GLN A 1 97 ? -19.374 1.175 15.960 1.00 94.69 97 GLN A C 1
ATOM 780 O O . GLN A 1 97 ? -18.741 1.104 14.907 1.00 94.69 97 GLN A O 1
ATOM 785 N N . LEU A 1 98 ? -18.788 1.139 17.159 1.00 95.00 98 LEU A N 1
ATOM 786 C CA . LEU A 1 98 ? -17.344 1.008 17.349 1.00 95.00 98 LEU A CA 1
ATOM 787 C C . LEU A 1 98 ? -16.816 -0.308 16.764 1.00 95.00 98 LEU A C 1
ATOM 789 O O . LEU A 1 98 ? -15.822 -0.310 16.041 1.00 95.00 98 LEU A O 1
ATOM 793 N N . LEU A 1 99 ? -17.510 -1.425 17.001 1.00 94.44 99 LEU A N 1
ATOM 794 C CA . LEU A 1 99 ? -17.138 -2.725 16.434 1.00 94.44 99 LEU A CA 1
ATOM 795 C C . LEU A 1 99 ? -17.194 -2.725 14.901 1.00 94.44 99 LEU A C 1
ATOM 797 O O . LEU A 1 99 ? -16.308 -3.282 14.248 1.00 94.44 99 LEU A O 1
ATOM 801 N N . LYS A 1 100 ? -18.221 -2.099 14.312 1.00 95.69 100 LYS A N 1
ATOM 802 C CA . LYS A 1 100 ? -18.350 -1.966 12.856 1.00 95.69 100 LYS A CA 1
ATOM 803 C C . LYS A 1 100 ? -17.222 -1.111 12.278 1.00 95.69 100 LYS A C 1
ATOM 805 O O . LYS A 1 100 ? -16.631 -1.503 11.272 1.00 95.69 100 LYS A O 1
ATOM 810 N N . HIS A 1 101 ? -16.903 0.010 12.922 1.00 94.38 101 HIS A N 1
ATOM 811 C CA . HIS A 1 101 ? -15.812 0.884 12.504 1.00 94.38 101 HIS A CA 1
ATOM 812 C C . HIS A 1 101 ? -14.456 0.177 12.595 1.00 94.38 101 HIS A C 1
ATOM 814 O O . HIS A 1 101 ? -13.739 0.108 11.601 1.00 94.38 101 HIS A O 1
ATOM 820 N N . LEU A 1 102 ? -14.163 -0.483 13.720 1.00 95.81 102 LEU A N 1
ATOM 821 C CA . LEU A 1 102 ? -12.937 -1.261 13.900 1.00 95.81 102 LEU A CA 1
ATOM 822 C C . LEU A 1 102 ? -12.770 -2.342 12.822 1.00 95.81 102 LEU A C 1
ATOM 824 O O . LEU A 1 102 ? -11.681 -2.500 12.272 1.00 95.81 102 LEU A O 1
ATOM 828 N N . ARG A 1 103 ? -13.837 -3.082 12.485 1.00 96.06 103 ARG A N 1
ATOM 829 C CA . ARG A 1 103 ? -13.793 -4.097 11.415 1.00 96.06 103 ARG A CA 1
ATOM 830 C C . ARG A 1 103 ? -13.506 -3.483 10.045 1.00 96.06 103 ARG A C 1
ATOM 832 O O . ARG A 1 103 ? -12.776 -4.096 9.261 1.00 96.06 103 ARG A O 1
ATOM 839 N N . ARG A 1 104 ? -14.064 -2.302 9.755 1.00 95.31 104 ARG A N 1
ATOM 840 C CA . ARG A 1 104 ? -13.787 -1.559 8.518 1.00 95.31 104 ARG A CA 1
ATOM 841 C C . ARG A 1 104 ? -12.306 -1.198 8.443 1.00 95.31 104 ARG A C 1
ATOM 843 O O . ARG A 1 104 ? -11.647 -1.637 7.506 1.00 95.31 104 ARG A O 1
ATOM 850 N N . GLU A 1 105 ? -11.769 -0.521 9.456 1.00 95.25 105 GLU A N 1
ATOM 851 C CA . GLU A 1 105 ? -10.368 -0.075 9.446 1.00 95.25 105 GLU A CA 1
ATOM 852 C C . GLU A 1 105 ? -9.381 -1.251 9.425 1.00 95.25 105 GLU A C 1
ATOM 854 O O . GLU A 1 105 ? -8.389 -1.228 8.701 1.00 95.25 105 GLU A O 1
ATOM 859 N N . GLN A 1 106 ? -9.684 -2.354 10.119 1.00 96.56 106 GLN A N 1
ATOM 860 C CA . GLN A 1 106 ? -8.893 -3.590 10.036 1.00 96.56 106 GLN A CA 1
ATOM 861 C C . GLN A 1 106 ? -8.904 -4.235 8.646 1.00 96.56 106 GLN A C 1
ATOM 863 O O . GLN A 1 106 ? -7.960 -4.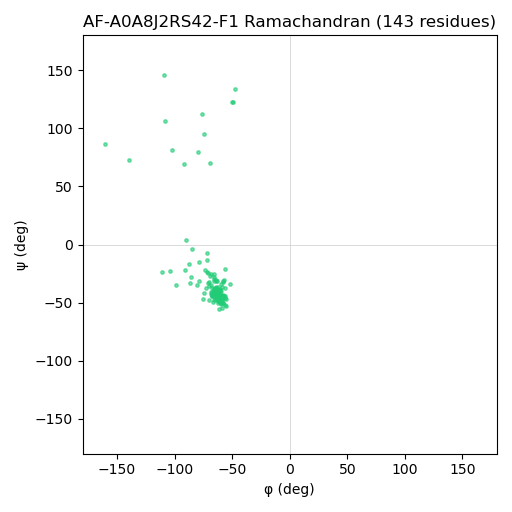941 8.286 1.00 96.56 106 GLN A O 1
ATOM 868 N N . THR A 1 107 ? -9.997 -4.088 7.899 1.00 96.31 107 THR A N 1
ATOM 869 C CA . THR A 1 107 ? -10.098 -4.607 6.530 1.00 96.31 107 THR A CA 1
ATOM 870 C C . THR A 1 107 ? -9.300 -3.719 5.585 1.00 96.31 107 THR A C 1
ATOM 872 O O . THR A 1 107 ? -8.467 -4.234 4.845 1.00 96.31 107 THR A O 1
ATOM 875 N N . SER A 1 108 ? -9.461 -2.398 5.687 1.00 95.06 108 SER A N 1
ATOM 876 C CA . SER A 1 108 ? -8.675 -1.418 4.930 1.00 95.06 108 SER A CA 1
ATOM 877 C C . SER A 1 108 ? -7.169 -1.583 5.167 1.00 95.06 108 SER A C 1
ATOM 879 O O . SER A 1 108 ? -6.399 -1.644 4.212 1.00 95.06 108 SER A O 1
ATOM 881 N N . LEU A 1 109 ? -6.741 -1.765 6.422 1.00 96.75 109 LEU A N 1
ATOM 882 C CA . LEU A 1 109 ? -5.337 -2.002 6.768 1.00 96.75 109 LEU A CA 1
ATOM 883 C C . LEU A 1 109 ? -4.773 -3.263 6.091 1.00 96.75 109 LEU A C 1
ATOM 885 O O . LEU A 1 109 ? -3.674 -3.227 5.543 1.00 96.75 109 LEU A O 1
ATOM 889 N N . ARG A 1 110 ? -5.532 -4.368 6.085 1.00 97.25 110 ARG A N 1
ATOM 890 C CA . ARG A 1 110 ? -5.129 -5.615 5.410 1.00 97.25 110 ARG A CA 1
ATOM 891 C C . ARG A 1 110 ? -5.011 -5.443 3.895 1.00 97.25 110 ARG A C 1
ATOM 893 O O . ARG A 1 110 ? -4.099 -6.003 3.287 1.00 97.25 110 ARG A O 1
ATOM 900 N N . LEU A 1 111 ? -5.904 -4.660 3.289 1.00 95.88 111 LEU A N 1
ATOM 901 C CA . LEU A 1 111 ? -5.832 -4.336 1.863 1.00 95.88 111 LEU A CA 1
ATOM 902 C C . LEU A 1 111 ? -4.566 -3.534 1.545 1.00 95.88 111 LEU A C 1
ATOM 904 O O . LEU A 1 111 ? -3.832 -3.917 0.642 1.00 95.88 111 LEU A O 1
ATOM 908 N N . LEU A 1 112 ? -4.241 -2.503 2.329 1.00 95.81 112 LEU A N 1
ATOM 909 C CA . LEU A 1 112 ? -3.011 -1.724 2.133 1.00 95.81 112 LEU A CA 1
ATOM 910 C C . LEU A 1 112 ? -1.737 -2.561 2.310 1.00 95.81 112 LEU A C 1
ATOM 912 O O . LEU A 1 112 ? -0.790 -2.414 1.542 1.00 95.81 112 LEU A O 1
ATOM 916 N N . GLN A 1 113 ? -1.711 -3.469 3.288 1.00 96.56 113 GLN A N 1
ATOM 917 C CA . GLN A 1 113 ? -0.596 -4.409 3.462 1.00 96.56 113 GLN A CA 1
ATOM 918 C C . GLN A 1 113 ? -0.437 -5.33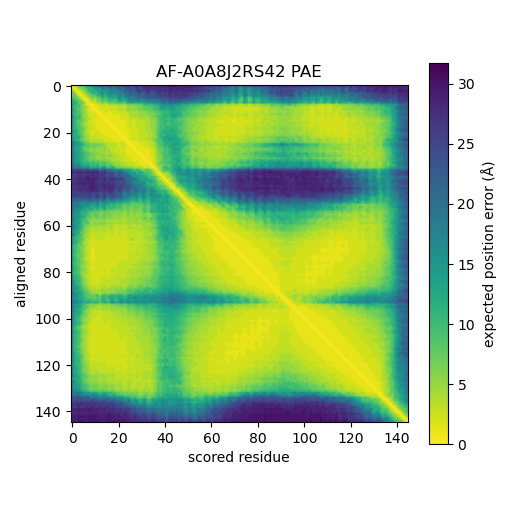7 2.251 1.00 96.56 113 GLN A C 1
ATOM 920 O O . GLN A 1 113 ? 0.683 -5.642 1.848 1.00 96.56 113 GLN A O 1
ATOM 925 N N . THR A 1 114 ? -1.552 -5.747 1.642 1.00 96.75 114 THR A N 1
ATOM 926 C CA . THR A 1 114 ? -1.537 -6.520 0.394 1.00 96.75 114 THR A CA 1
ATOM 927 C C . THR A 1 114 ? -1.009 -5.673 -0.767 1.00 96.75 114 THR A C 1
ATOM 929 O O . THR A 1 114 ? -0.161 -6.143 -1.519 1.00 96.75 114 THR A O 1
ATOM 932 N N . GLU A 1 115 ? -1.438 -4.411 -0.884 1.00 95.19 115 GLU A N 1
ATOM 933 C CA . GLU A 1 115 ? -0.937 -3.477 -1.904 1.00 95.19 115 GLU A CA 1
ATOM 934 C C . GLU A 1 115 ? 0.571 -3.232 -1.796 1.00 95.19 115 GLU A C 1
ATOM 936 O O . GLU A 1 115 ? 1.228 -3.074 -2.823 1.00 95.19 115 GLU A O 1
ATOM 941 N N . LEU A 1 116 ? 1.131 -3.241 -0.581 1.00 96.12 116 LEU A N 1
ATOM 942 C CA . LEU A 1 116 ? 2.577 -3.140 -0.379 1.00 96.12 116 LEU A CA 1
ATOM 943 C C . LEU A 1 116 ? 3.316 -4.341 -0.986 1.00 96.12 116 LEU A C 1
ATOM 945 O O . LEU A 1 116 ? 4.306 -4.155 -1.688 1.00 96.12 116 LEU A O 1
ATOM 949 N N . GLY A 1 117 ? 2.807 -5.558 -0.772 1.00 95.69 117 GLY A N 1
ATOM 950 C CA . GLY A 1 117 ? 3.367 -6.763 -1.394 1.00 95.69 117 GLY A CA 1
ATOM 951 C C . GLY A 1 117 ? 3.211 -6.765 -2.918 1.00 95.69 117 GLY A C 1
ATOM 952 O O . GLY A 1 117 ? 4.124 -7.157 -3.640 1.00 95.69 117 GLY A O 1
ATOM 953 N N . VAL A 1 118 ? 2.082 -6.269 -3.433 1.00 94.25 118 VAL A N 1
ATOM 954 C CA . VAL A 1 118 ? 1.887 -6.083 -4.881 1.00 94.25 118 VAL A CA 1
ATOM 955 C C . VAL A 1 118 ? 2.916 -5.101 -5.446 1.00 94.25 118 VAL A C 1
ATOM 957 O O . VAL A 1 118 ? 3.502 -5.375 -6.492 1.00 94.25 118 VAL A O 1
ATOM 960 N N . GLU A 1 119 ? 3.169 -3.984 -4.761 1.00 94.31 119 GLU A N 1
ATOM 961 C CA . GLU A 1 119 ? 4.155 -2.987 -5.188 1.00 94.31 119 GLU A CA 1
ATOM 962 C C . GLU A 1 119 ? 5.573 -3.571 -5.272 1.00 94.31 119 GLU A C 1
ATOM 964 O O . GLU A 1 119 ? 6.288 -3.317 -6.243 1.00 94.31 119 GLU A O 1
ATOM 969 N N . GLU A 1 120 ? 5.957 -4.412 -4.308 1.00 92.50 120 GLU A N 1
ATOM 970 C CA . GLU A 1 120 ? 7.244 -5.114 -4.310 1.00 92.50 120 GLU A CA 1
ATOM 971 C C . GLU A 1 120 ? 7.383 -6.060 -5.514 1.00 92.50 120 GLU A C 1
ATOM 973 O O . GLU A 1 120 ? 8.386 -6.015 -6.231 1.00 92.50 120 GLU A O 1
ATOM 978 N N . VAL A 1 121 ? 6.344 -6.847 -5.811 1.00 92.06 121 VAL A N 1
ATOM 979 C CA . VAL A 1 121 ? 6.333 -7.755 -6.970 1.00 92.06 121 VAL A CA 1
ATOM 980 C C . VAL A 1 121 ? 6.417 -6.986 -8.294 1.00 92.06 121 VAL A C 1
ATOM 982 O O . VAL A 1 121 ? 7.106 -7.419 -9.221 1.00 92.06 121 VAL A O 1
ATOM 985 N N . ILE A 1 122 ? 5.733 -5.843 -8.416 1.00 88.94 122 ILE A N 1
ATOM 986 C CA . ILE A 1 122 ? 5.797 -5.006 -9.626 1.00 88.94 122 ILE A CA 1
ATOM 987 C C . ILE A 1 122 ? 7.210 -4.438 -9.804 1.00 88.94 122 ILE A C 1
ATOM 989 O O . ILE A 1 122 ? 7.750 -4.482 -10.914 1.00 88.94 122 ILE A O 1
ATOM 993 N N . LYS A 1 123 ? 7.833 -3.960 -8.720 1.00 89.38 123 LYS A N 1
ATOM 994 C CA . LYS A 1 123 ? 9.219 -3.482 -8.732 1.00 89.38 123 LYS A CA 1
ATOM 995 C C . LYS A 1 123 ? 10.171 -4.572 -9.212 1.00 89.38 123 LYS A C 1
ATOM 997 O O . LYS A 1 123 ? 10.946 -4.327 -10.134 1.00 89.38 123 LYS A O 1
ATOM 1002 N N . GLU A 1 124 ? 10.091 -5.775 -8.647 1.00 88.75 124 GLU A N 1
ATOM 1003 C CA . GLU A 1 124 ? 10.957 -6.896 -9.030 1.00 88.75 124 GLU A CA 1
ATOM 1004 C C . GLU A 1 124 ? 10.812 -7.246 -10.520 1.00 88.75 124 GLU A C 1
ATOM 1006 O O . GLU A 1 124 ? 11.806 -7.325 -11.246 1.00 88.75 124 GLU A O 1
ATOM 1011 N N . ARG A 1 125 ? 9.572 -7.385 -11.008 1.00 86.12 125 ARG A N 1
ATOM 1012 C CA . ARG A 1 125 ? 9.290 -7.714 -12.415 1.00 86.12 125 ARG A CA 1
ATOM 1013 C C . ARG A 1 125 ? 9.828 -6.660 -13.374 1.00 86.12 125 ARG A C 1
ATOM 1015 O O . ARG A 1 125 ? 10.473 -7.001 -14.364 1.00 86.12 125 ARG A O 1
ATOM 1022 N N . THR A 1 126 ? 9.585 -5.390 -13.076 1.00 81.81 126 THR A N 1
ATOM 1023 C CA . THR A 1 126 ? 10.007 -4.284 -13.940 1.00 81.81 126 THR A CA 1
ATOM 1024 C C . THR A 1 126 ? 11.520 -4.139 -13.958 1.00 81.81 126 THR A C 1
ATOM 1026 O O . THR A 1 126 ? 12.109 -3.988 -15.028 1.00 81.81 126 THR A O 1
ATOM 1029 N N . MET A 1 127 ? 12.167 -4.255 -12.795 1.00 82.88 127 MET A N 1
ATOM 1030 C CA . MET A 1 127 ? 13.625 -4.211 -12.703 1.00 82.88 127 MET A CA 1
ATOM 1031 C C . MET A 1 127 ? 14.267 -5.376 -13.449 1.00 82.88 127 MET A C 1
ATOM 1033 O O . MET A 1 127 ? 15.263 -5.173 -14.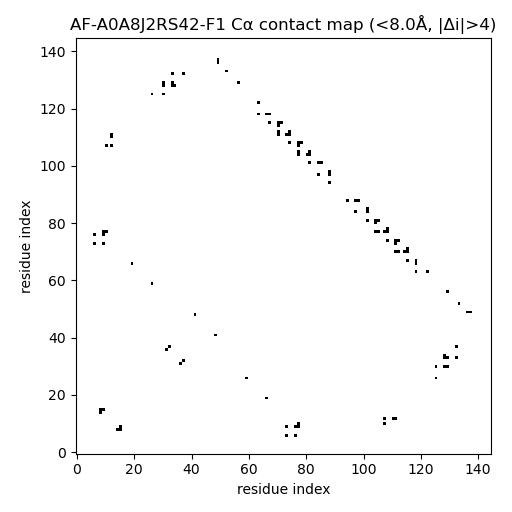140 1.00 82.88 127 MET A O 1
ATOM 1037 N N . LYS A 1 128 ? 13.682 -6.577 -13.381 1.00 83.69 128 LYS A N 1
ATOM 1038 C CA . LYS A 1 128 ? 14.156 -7.732 -14.146 1.00 83.69 128 LYS A CA 1
ATOM 1039 C C . LYS A 1 128 ? 14.111 -7.473 -15.654 1.00 83.69 128 LYS A C 1
ATOM 1041 O O . LYS A 1 128 ? 15.139 -7.610 -16.312 1.00 83.69 128 LYS A O 1
ATOM 1046 N N . VAL A 1 129 ? 12.968 -7.024 -16.184 1.00 79.62 129 VAL A N 1
ATOM 1047 C CA . VAL A 1 129 ? 12.819 -6.685 -17.614 1.00 79.62 129 VAL A CA 1
ATOM 1048 C C . VAL A 1 129 ? 13.825 -5.612 -18.025 1.00 79.62 129 VAL A C 1
ATOM 1050 O O . VAL A 1 129 ? 14.489 -5.746 -19.054 1.00 79.62 129 VAL A O 1
ATOM 1053 N N . PHE A 1 130 ? 13.973 -4.568 -17.207 1.00 76.50 130 PHE A N 1
ATOM 1054 C CA . PHE A 1 130 ? 14.933 -3.502 -17.457 1.00 76.50 130 PHE A CA 1
ATOM 1055 C C . PHE A 1 130 ? 16.370 -4.036 -17.507 1.00 76.50 130 PHE A C 1
ATOM 1057 O O . PHE A 1 130 ? 17.099 -3.741 -18.451 1.00 76.50 130 PHE A O 1
ATOM 1064 N N . HIS A 1 131 ? 16.787 -4.833 -16.519 1.00 76.56 131 HIS A N 1
ATOM 1065 C CA . HIS A 1 131 ? 18.136 -5.392 -16.464 1.00 76.56 131 HIS A CA 1
ATOM 1066 C C . HIS A 1 131 ? 18.422 -6.337 -17.629 1.00 76.56 131 HIS A C 1
ATOM 1068 O O . HIS A 1 131 ? 19.508 -6.262 -18.195 1.00 76.56 131 HIS A O 1
ATOM 1074 N N . GLU A 1 132 ? 17.470 -7.187 -18.017 1.00 78.31 132 GLU A N 1
ATOM 1075 C CA . GLU A 1 132 ? 17.617 -8.108 -19.150 1.00 78.31 132 GLU A CA 1
ATOM 1076 C C . GLU A 1 132 ? 17.822 -7.358 -20.471 1.00 78.31 132 GLU A C 1
ATOM 1078 O O . GLU A 1 132 ? 18.727 -7.698 -21.233 1.00 78.31 132 GLU A O 1
ATOM 1083 N N . HIS A 1 133 ? 17.053 -6.293 -20.711 1.00 71.69 133 HIS A N 1
ATOM 1084 C CA . HIS A 1 133 ? 17.173 -5.491 -21.929 1.00 71.69 133 HIS A CA 1
ATOM 1085 C C . HIS A 1 133 ? 18.422 -4.598 -21.903 1.00 71.69 133 HIS A C 1
ATOM 1087 O O . HIS A 1 133 ? 19.147 -4.509 -22.889 1.00 71.69 133 HIS A O 1
ATOM 1093 N N . CYS A 1 134 ? 18.738 -3.968 -20.773 1.00 68.44 134 CYS A N 1
ATOM 1094 C CA . CYS A 1 134 ? 19.856 -3.027 -20.670 1.00 68.44 134 CYS A CA 1
ATOM 1095 C C . CYS A 1 134 ? 21.218 -3.697 -20.403 1.00 68.44 134 CYS A C 1
ATOM 1097 O O . CYS A 1 134 ? 22.237 -3.004 -20.415 1.00 68.44 134 CYS A O 1
ATOM 1099 N N . ARG A 1 135 ? 21.282 -5.026 -20.203 1.00 65.25 135 ARG A N 1
ATOM 1100 C CA . ARG A 1 135 ? 22.509 -5.780 -19.859 1.00 65.25 135 ARG A CA 1
ATOM 1101 C C . ARG A 1 135 ? 23.689 -5.517 -20.800 1.00 65.25 135 ARG A C 1
ATOM 1103 O O . ARG A 1 135 ? 24.832 -5.508 -20.357 1.00 65.25 135 ARG A O 1
ATOM 1110 N N . ASN A 1 136 ? 23.418 -5.280 -22.083 1.00 55.34 136 ASN A N 1
ATOM 1111 C CA . ASN A 1 136 ? 24.451 -5.041 -23.098 1.00 55.34 136 ASN A CA 1
ATOM 1112 C C . ASN A 1 136 ? 25.033 -3.614 -23.071 1.00 55.34 136 ASN A C 1
ATOM 1114 O O . ASN A 1 136 ? 26.091 -3.380 -23.648 1.00 55.34 136 ASN A O 1
ATOM 1118 N N . TYR A 1 137 ? 24.368 -2.671 -22.395 1.00 54.78 137 TYR A N 1
ATOM 1119 C CA . TYR A 1 137 ? 24.777 -1.262 -22.289 1.00 54.78 137 TYR A CA 1
ATOM 1120 C C . TYR A 1 137 ? 25.224 -0.891 -20.872 1.00 54.78 137 TYR A C 1
ATOM 1122 O O . TYR A 1 137 ? 26.014 0.033 -20.692 1.00 54.78 137 TYR A O 1
ATOM 1130 N N . TYR A 1 138 ? 24.759 -1.641 -19.871 1.00 51.44 138 TYR A N 1
ATOM 1131 C CA . TYR A 1 138 ? 25.165 -1.531 -18.476 1.00 51.44 138 TYR A CA 1
ATOM 1132 C C . TYR A 1 138 ? 26.335 -2.488 -18.192 1.00 51.44 138 TYR A C 1
ATOM 1134 O O . TYR A 1 138 ? 26.199 -3.476 -17.472 1.00 51.44 138 TYR A O 1
ATOM 1142 N N . LYS A 1 139 ? 27.516 -2.200 -18.751 1.00 48.31 139 LYS A N 1
ATOM 1143 C CA . LYS A 1 139 ? 28.746 -2.651 -18.094 1.00 48.31 139 LYS A CA 1
ATOM 1144 C C . LYS A 1 139 ? 28.961 -1.707 -16.918 1.00 48.31 139 LYS A C 1
ATOM 1146 O O . LYS A 1 139 ? 29.199 -0.5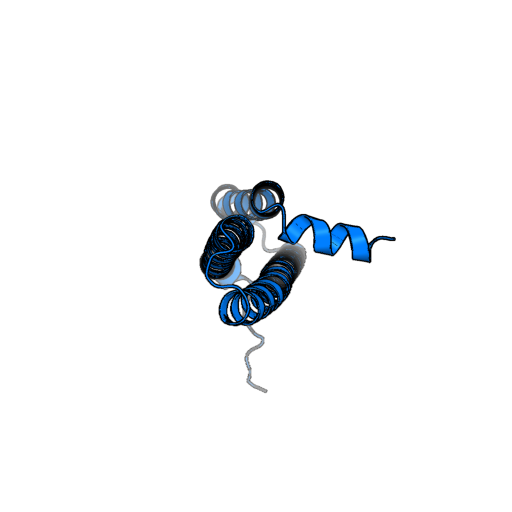18 -17.128 1.00 48.31 139 LYS A O 1
ATOM 1151 N N . LEU A 1 140 ? 28.832 -2.217 -15.691 1.00 44.94 140 LEU A N 1
ATOM 1152 C CA . LEU A 1 140 ? 29.475 -1.566 -14.548 1.00 44.94 140 LEU A CA 1
ATOM 1153 C C . LEU A 1 140 ? 30.922 -1.279 -14.980 1.00 44.94 140 LEU A C 1
ATOM 1155 O O . LEU A 1 140 ? 31.513 -2.167 -15.602 1.00 44.94 140 LEU A O 1
ATOM 1159 N N . PRO A 1 141 ? 31.476 -0.075 -14.745 1.00 41.00 141 PRO A N 1
ATOM 1160 C CA . PRO A 1 141 ? 32.903 0.128 -14.941 1.00 41.00 141 PRO A CA 1
ATOM 1161 C C . PRO A 1 141 ? 33.588 -1.002 -14.186 1.00 41.00 141 PRO A C 1
ATOM 1163 O O . PRO A 1 141 ? 33.282 -1.197 -13.005 1.00 41.00 141 PRO A O 1
ATOM 1166 N N . ASP A 1 142 ? 34.395 -1.798 -14.886 1.00 42.41 142 ASP A N 1
ATOM 1167 C CA . ASP A 1 142 ? 35.111 -2.897 -14.260 1.00 42.41 142 ASP A CA 1
ATOM 1168 C C . ASP A 1 142 ? 35.801 -2.325 -13.018 1.00 42.41 142 ASP A C 1
ATOM 1170 O O . ASP A 1 142 ? 36.534 -1.335 -13.096 1.00 42.41 142 ASP A O 1
ATOM 1174 N N . ALA A 1 143 ? 35.499 -2.899 -11.854 1.00 47.41 143 ALA A N 1
ATOM 1175 C CA . ALA A 1 143 ? 36.229 -2.632 -10.627 1.00 47.41 143 ALA A CA 1
ATOM 1176 C C . ALA A 1 143 ? 37.628 -3.247 -10.778 1.00 47.41 143 ALA A C 1
ATOM 1178 O O . ALA A 1 143 ? 37.937 -4.288 -10.207 1.00 47.41 143 ALA A O 1
ATOM 1179 N N . SER A 1 144 ? 38.444 -2.646 -11.636 1.00 42.34 144 SER A N 1
ATOM 1180 C CA . SER A 1 144 ? 39.832 -3.005 -11.869 1.00 42.34 144 SER A CA 1
ATOM 1181 C C . SER A 1 144 ? 40.555 -1.830 -12.517 1.00 42.34 144 SER A C 1
ATOM 1183 O O . SER A 1 144 ? 40.654 -1.73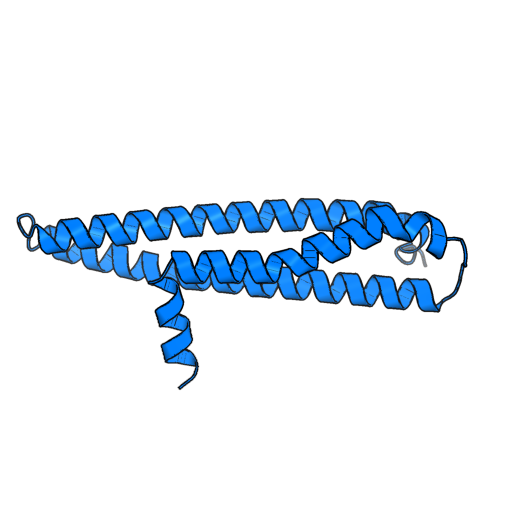7 -13.742 1.00 42.34 144 SER A O 1
ATOM 1185 N N . SER A 1 145 ? 41.049 -0.931 -11.671 1.00 34.62 145 SER A N 1
ATOM 1186 C CA . SER A 1 145 ? 42.367 -0.286 -11.765 1.00 34.62 145 SER A CA 1
ATOM 1187 C C . SER A 1 145 ? 42.697 0.332 -10.414 1.00 34.62 145 SER A C 1
ATOM 1189 O O . SER A 1 145 ? 41.853 1.110 -9.917 1.00 34.62 145 SER A O 1
#